Protein AF-A0A3N7GT20-F1 (afdb_monomer)

pLDDT: mean 75.92, std 13.04, range [30.75, 89.31]

Mean predicted aligned error: 8.1 Å

Structure (mmCIF, N/CA/C/O backbone):
data_AF-A0A3N7GT20-F1
#
_entry.id   AF-A0A3N7GT20-F1
#
loop_
_atom_site.group_PDB
_atom_site.id
_atom_site.type_symbol
_atom_site.label_atom_id
_atom_site.label_alt_id
_atom_site.label_comp_id
_atom_site.label_asym_id
_atom_site.label_entity_id
_atom_site.label_seq_id
_atom_site.pdbx_PDB_ins_code
_atom_site.Cartn_x
_atom_site.Cartn_y
_atom_site.Cartn_z
_atom_site.occupancy
_atom_site.B_iso_or_equiv
_atom_site.auth_seq_id
_atom_site.auth_comp_id
_atom_site.auth_asym_id
_atom_site.auth_atom_id
_atom_site.pdbx_PDB_model_num
ATOM 1 N N . MET A 1 1 ? -1.082 -13.634 18.260 1.00 60.41 1 MET A N 1
ATOM 2 C CA . MET A 1 1 ? -1.704 -12.579 17.421 1.00 60.41 1 MET A CA 1
ATOM 3 C C . MET A 1 1 ? -0.711 -11.924 16.459 1.00 60.41 1 MET A C 1
ATOM 5 O O . MET A 1 1 ? -1.025 -11.869 15.286 1.00 60.41 1 MET A O 1
ATOM 9 N N . ARG A 1 2 ? 0.478 -11.467 16.898 1.00 56.91 2 ARG A N 1
ATOM 10 C CA . ARG A 1 2 ? 1.493 -10.872 15.996 1.00 56.91 2 ARG A CA 1
ATOM 11 C C . ARG A 1 2 ? 2.042 -11.854 14.945 1.00 56.91 2 ARG A C 1
ATOM 13 O O . ARG A 1 2 ? 2.036 -11.514 13.775 1.00 56.91 2 ARG A O 1
ATOM 20 N N . GLN A 1 3 ? 2.386 -13.077 15.356 1.00 61.38 3 GLN A N 1
ATOM 21 C CA . GLN A 1 3 ? 2.894 -14.117 14.4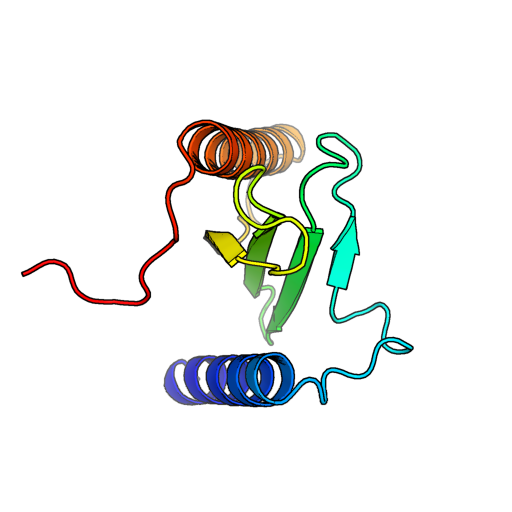44 1.00 61.38 3 GLN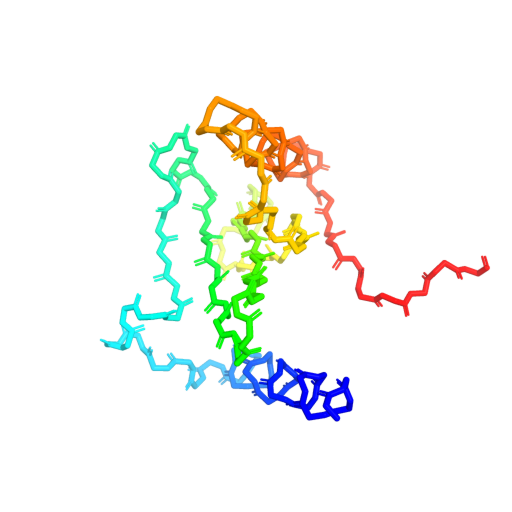 A CA 1
ATOM 22 C C . GLN A 1 3 ? 1.872 -14.535 13.370 1.00 61.38 3 GLN A C 1
ATOM 24 O O . GLN A 1 3 ? 2.243 -14.746 12.227 1.00 61.38 3 GLN A O 1
ATOM 29 N N . GLN A 1 4 ? 0.577 -14.589 13.713 1.00 67.44 4 GLN A N 1
ATOM 30 C CA . GLN A 1 4 ? -0.481 -14.887 12.736 1.00 67.44 4 GLN A CA 1
ATOM 31 C C . GLN A 1 4 ? -0.580 -13.793 11.665 1.00 67.44 4 GLN A C 1
ATOM 33 O O . GLN A 1 4 ? -0.675 -14.091 10.487 1.00 67.44 4 GLN A O 1
ATOM 38 N N . ILE A 1 5 ? -0.510 -12.524 12.083 1.00 67.94 5 ILE A N 1
ATOM 39 C CA . ILE A 1 5 ? -0.545 -11.371 11.175 1.00 67.94 5 ILE A CA 1
ATOM 40 C C . ILE A 1 5 ? 0.643 -11.400 10.210 1.00 67.94 5 ILE A C 1
ATOM 42 O O . ILE A 1 5 ? 0.473 -11.135 9.027 1.00 67.94 5 ILE A O 1
ATOM 46 N N . GLU A 1 6 ? 1.836 -11.703 10.720 1.00 69.88 6 GLU A N 1
ATOM 47 C CA . GLU A 1 6 ? 3.050 -11.814 9.908 1.00 69.88 6 GLU A CA 1
ATOM 48 C C . GLU A 1 6 ? 2.926 -12.968 8.895 1.00 69.88 6 GLU A C 1
ATOM 50 O O . GLU A 1 6 ? 3.156 -12.738 7.712 1.00 69.88 6 GLU A O 1
ATOM 55 N N . GLY A 1 7 ? 2.422 -14.138 9.309 1.00 74.31 7 GLY A N 1
ATOM 56 C CA . GLY A 1 7 ? 2.180 -15.272 8.408 1.00 74.31 7 GLY A CA 1
ATOM 57 C C . GLY A 1 7 ? 1.125 -15.008 7.325 1.00 74.31 7 GLY A C 1
ATOM 58 O O . GLY A 1 7 ? 1.334 -15.361 6.167 1.00 74.31 7 GLY A O 1
ATOM 59 N N . ASP A 1 8 ? 0.021 -14.331 7.660 1.00 75.06 8 ASP A N 1
ATOM 60 C CA . ASP A 1 8 ? -1.017 -13.969 6.682 1.00 75.06 8 ASP A CA 1
ATOM 61 C C . ASP A 1 8 ? -0.478 -12.979 5.628 1.00 75.06 8 ASP A C 1
ATOM 63 O O . ASP A 1 8 ? -0.837 -13.041 4.449 1.00 75.06 8 ASP A O 1
ATOM 67 N N . ILE A 1 9 ? 0.401 -12.059 6.044 1.00 76.81 9 ILE A N 1
ATOM 68 C CA . ILE A 1 9 ? 1.073 -11.126 5.133 1.00 76.81 9 ILE A CA 1
ATOM 69 C C . ILE A 1 9 ? 2.063 -11.879 4.241 1.00 76.81 9 ILE A C 1
ATOM 71 O O . ILE A 1 9 ? 2.056 -11.667 3.031 1.00 76.81 9 ILE A O 1
ATOM 75 N N . GLU A 1 10 ? 2.890 -12.758 4.808 1.00 79.19 10 GLU A N 1
ATOM 76 C CA . GLU A 1 10 ? 3.863 -13.553 4.053 1.00 79.19 10 GLU A CA 1
ATOM 77 C C . GLU A 1 10 ? 3.192 -14.448 3.009 1.00 79.19 10 GLU A C 1
ATOM 79 O O . GLU A 1 10 ? 3.650 -14.492 1.869 1.00 79.19 10 GLU A O 1
ATOM 84 N N . ALA A 1 11 ? 2.067 -15.084 3.344 1.00 78.25 11 ALA A N 1
ATOM 85 C CA . ALA A 1 11 ? 1.305 -15.893 2.397 1.00 78.25 11 ALA A CA 1
ATOM 86 C C . ALA A 1 11 ? 0.809 -15.064 1.200 1.00 78.25 11 ALA A C 1
ATOM 88 O O . ALA A 1 11 ? 0.973 -15.469 0.050 1.00 78.25 11 ALA A O 1
ATOM 89 N N . LEU A 1 12 ? 0.260 -13.870 1.450 1.00 76.44 12 LEU A N 1
ATOM 90 C CA . LEU A 1 12 ? -0.202 -12.972 0.385 1.00 76.44 12 LEU A CA 1
ATOM 91 C C . LEU A 1 12 ? 0.947 -12.419 -0.463 1.00 76.44 12 LEU A C 1
ATOM 93 O O . LEU A 1 12 ? 0.801 -12.293 -1.676 1.00 76.44 12 LEU A O 1
ATOM 97 N N . LEU A 1 13 ? 2.094 -12.118 0.150 1.00 76.88 13 LEU A N 1
ATOM 98 C CA . LEU A 1 13 ? 3.299 -11.738 -0.590 1.00 76.88 13 LEU A CA 1
ATOM 99 C C . LEU A 1 13 ? 3.820 -12.899 -1.447 1.00 76.88 13 LEU A C 1
ATOM 101 O O . LEU A 1 13 ? 4.250 -12.665 -2.574 1.00 76.88 13 LEU A O 1
ATOM 105 N N . GLY A 1 14 ? 3.738 -14.134 -0.949 1.00 74.81 14 GLY A N 1
ATOM 106 C CA . GLY A 1 14 ? 4.070 -15.343 -1.701 1.00 74.81 14 GLY A CA 1
ATOM 107 C C . GLY A 1 14 ? 3.177 -15.530 -2.928 1.00 74.81 14 GLY A C 1
ATOM 108 O O . GLY A 1 14 ? 3.691 -15.702 -4.031 1.00 74.81 14 GLY A O 1
ATOM 109 N N . LEU A 1 15 ? 1.856 -15.403 -2.764 1.00 76.44 15 LEU A N 1
ATOM 110 C CA . LEU A 1 15 ? 0.894 -15.457 -3.874 1.00 76.44 15 LEU A CA 1
ATOM 111 C C . LEU A 1 15 ? 1.142 -14.343 -4.900 1.00 76.44 15 LEU A C 1
ATOM 113 O O . LEU A 1 15 ? 1.140 -14.595 -6.102 1.00 76.44 15 LEU A O 1
ATOM 117 N N . ALA A 1 16 ? 1.420 -13.119 -4.438 1.00 73.94 16 ALA A N 1
ATOM 118 C CA . ALA A 1 16 ? 1.772 -12.005 -5.316 1.00 73.94 16 ALA A CA 1
ATOM 119 C C . ALA A 1 16 ? 3.048 -12.286 -6.123 1.00 73.94 16 ALA A C 1
ATOM 121 O O . ALA A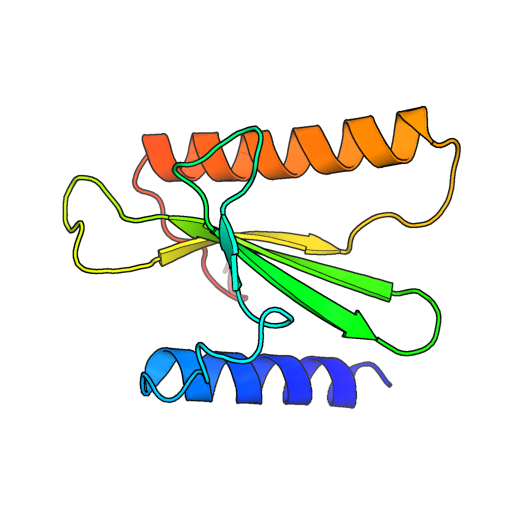 1 16 ? 3.072 -12.049 -7.328 1.00 73.94 16 ALA A O 1
ATOM 122 N N . ALA A 1 17 ? 4.089 -12.826 -5.483 1.00 73.50 17 ALA A N 1
ATOM 123 C CA . ALA A 1 17 ? 5.340 -13.185 -6.149 1.00 73.50 17 ALA A CA 1
ATOM 124 C C . ALA A 1 17 ? 5.166 -14.323 -7.169 1.00 73.50 17 ALA A C 1
ATOM 126 O O . ALA A 1 17 ? 5.877 -14.352 -8.172 1.00 73.50 17 ALA A O 1
ATOM 127 N N . ALA A 1 18 ? 4.215 -15.231 -6.934 1.00 76.31 18 ALA A N 1
ATOM 128 C CA . ALA A 1 18 ? 3.857 -16.303 -7.859 1.00 76.31 18 ALA A CA 1
ATOM 129 C C . ALA A 1 18 ? 2.939 -15.845 -9.011 1.00 76.31 18 ALA A C 1
ATOM 131 O O . ALA A 1 18 ? 2.704 -16.609 -9.942 1.00 76.31 18 ALA A O 1
ATOM 132 N N . GLY A 1 19 ? 2.418 -14.611 -8.973 1.00 71.94 19 GLY A N 1
ATOM 133 C CA . GLY A 1 19 ? 1.404 -14.146 -9.924 1.00 71.94 19 GLY A CA 1
ATOM 134 C C . GLY A 1 19 ? 0.028 -14.790 -9.710 1.00 71.94 19 GLY A C 1
ATOM 135 O O . GLY A 1 19 ? -0.821 -14.729 -10.592 1.00 71.94 19 GLY A O 1
ATOM 136 N N . GLU A 1 20 ? -0.198 -15.389 -8.540 1.00 73.38 20 GLU A N 1
ATOM 137 C CA . GLU A 1 20 ? -1.423 -16.105 -8.154 1.00 73.38 20 GLU A CA 1
ATOM 138 C C . GLU A 1 20 ? -2.349 -15.241 -7.284 1.00 73.38 20 GLU A C 1
ATOM 140 O O . GLU A 1 20 ? -3.264 -15.730 -6.620 1.00 73.38 20 GLU A O 1
ATOM 145 N N . LEU A 1 21 ? -2.093 -13.934 -7.249 1.00 71.75 21 LEU A N 1
ATOM 146 C CA . LEU A 1 21 ? -2.940 -12.990 -6.544 1.00 71.75 21 LEU A CA 1
ATOM 147 C C . LEU A 1 21 ? -4.260 -12.851 -7.307 1.00 71.75 21 LEU A C 1
ATOM 149 O O . LEU A 1 21 ? -4.284 -12.300 -8.406 1.00 71.75 21 LEU A O 1
ATOM 153 N N . ASP A 1 22 ? -5.346 -13.357 -6.725 1.00 65.81 22 ASP A N 1
ATOM 154 C CA . ASP A 1 22 ? -6.667 -13.304 -7.348 1.00 65.81 22 ASP A CA 1
ATOM 155 C C . ASP A 1 22 ? -7.094 -11.844 -7.593 1.00 65.81 22 ASP A C 1
ATOM 157 O O . ASP A 1 22 ? -7.326 -11.073 -6.656 1.00 65.81 22 ASP A O 1
ATOM 161 N N . SER A 1 23 ? -7.163 -11.460 -8.871 1.00 54.50 23 SER A N 1
ATOM 162 C CA . SER A 1 23 ? -7.494 -10.104 -9.311 1.00 54.50 23 SER A CA 1
ATOM 163 C C . SER A 1 23 ? -8.963 -9.741 -9.098 1.00 54.50 23 SER A C 1
ATOM 165 O O . SER A 1 23 ? -9.289 -8.552 -9.047 1.00 54.50 23 SER A O 1
ATOM 167 N N . ASP A 1 24 ? -9.849 -10.737 -8.979 1.00 53.75 24 ASP A N 1
ATOM 168 C CA . ASP A 1 24 ? -11.281 -10.511 -8.762 1.00 53.75 24 ASP A CA 1
ATOM 169 C C . ASP A 1 24 ? -11.602 -10.207 -7.295 1.00 53.75 24 ASP A C 1
ATOM 171 O O . ASP A 1 24 ? -12.646 -9.615 -6.981 1.00 53.75 24 ASP A O 1
ATOM 175 N N . ASP A 1 25 ? -10.669 -10.495 -6.383 1.00 59.31 25 ASP A N 1
ATOM 176 C CA . ASP A 1 25 ? -10.774 -10.023 -5.016 1.00 59.31 25 ASP A CA 1
ATOM 177 C C . ASP A 1 25 ? -10.306 -8.562 -4.903 1.00 59.31 25 ASP A C 1
ATOM 179 O O . ASP A 1 25 ? -9.162 -8.237 -4.579 1.00 59.31 25 ASP A O 1
ATOM 183 N N . LYS A 1 26 ? -11.256 -7.635 -5.093 1.00 49.66 26 LYS A N 1
ATOM 184 C CA . LYS A 1 26 ? -11.079 -6.182 -4.878 1.00 49.66 26 LYS A CA 1
ATOM 185 C C . LYS A 1 26 ? -10.571 -5.808 -3.478 1.00 49.66 26 LYS A C 1
ATOM 187 O O . LYS A 1 26 ? -10.264 -4.639 -3.235 1.00 49.66 26 LYS A O 1
ATOM 192 N N . ARG A 1 27 ? -10.525 -6.750 -2.528 1.00 56.12 27 ARG A N 1
ATOM 193 C CA . ARG A 1 27 ? -9.907 -6.538 -1.211 1.00 56.12 27 ARG A CA 1
ATOM 194 C C . ARG A 1 27 ? -8.385 -6.514 -1.293 1.00 56.12 27 ARG A C 1
ATOM 196 O O . ARG A 1 27 ? -7.763 -6.024 -0.354 1.00 56.12 27 ARG A O 1
ATOM 203 N N . VAL A 1 28 ? -7.804 -7.004 -2.386 1.00 67.94 28 VAL A N 1
ATOM 204 C CA . VAL A 1 28 ? -6.375 -7.259 -2.456 1.00 67.94 28 VAL A CA 1
ATOM 205 C C . VAL A 1 28 ? -5.626 -6.049 -2.990 1.00 67.94 28 VAL A C 1
ATOM 207 O O . VAL A 1 28 ? -4.859 -5.502 -2.210 1.00 67.94 28 VAL A O 1
ATOM 210 N N . ILE A 1 29 ? -5.883 -5.560 -4.213 1.00 74.12 29 ILE A N 1
ATOM 211 C CA . ILE A 1 29 ? -5.159 -4.412 -4.797 1.00 74.12 29 ILE A CA 1
ATOM 212 C C . ILE A 1 29 ? -6.078 -3.376 -5.469 1.00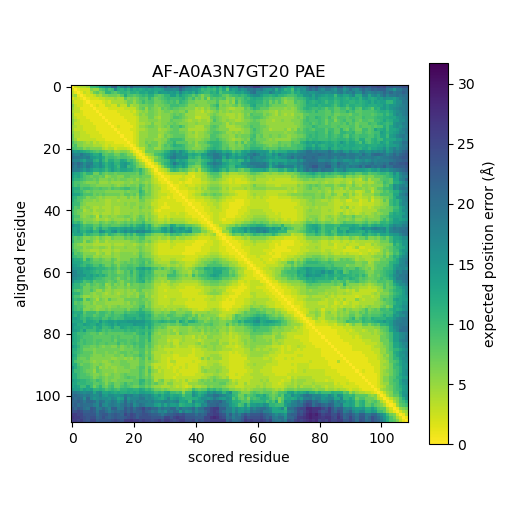 74.12 29 ILE A C 1
ATOM 214 O O . ILE A 1 29 ? -7.021 -3.734 -6.168 1.00 74.12 29 ILE A O 1
ATOM 218 N N . ALA A 1 30 ? -5.818 -2.077 -5.274 1.00 80.56 30 ALA A N 1
ATOM 219 C CA . ALA A 1 30 ? -6.574 -0.989 -5.913 1.00 80.56 30 ALA A CA 1
ATOM 220 C C . ALA A 1 30 ? -5.680 0.218 -6.257 1.00 80.56 30 ALA A C 1
ATOM 222 O O . ALA A 1 30 ? -4.727 0.469 -5.527 1.00 80.56 30 ALA A O 1
ATOM 223 N N . PRO A 1 31 ? -5.970 1.009 -7.307 1.00 82.06 31 PRO A N 1
ATOM 224 C CA . PRO A 1 31 ? -5.248 2.256 -7.556 1.00 82.06 31 PRO A CA 1
ATOM 225 C C . PRO A 1 31 ? -5.533 3.293 -6.459 1.00 82.06 31 PRO A C 1
ATOM 227 O O . PRO A 1 31 ? -6.656 3.406 -5.955 1.00 82.06 31 PRO A O 1
ATOM 230 N N . VAL A 1 32 ? -4.525 4.086 -6.102 1.00 86.25 32 VAL A N 1
ATOM 231 C CA . VAL A 1 32 ? -4.658 5.171 -5.125 1.00 86.25 32 VAL A CA 1
ATOM 232 C C . VAL A 1 32 ? -5.266 6.397 -5.806 1.00 86.25 32 VAL A C 1
ATOM 234 O O . VAL A 1 32 ? -4.679 6.982 -6.707 1.00 86.25 32 VAL A O 1
ATOM 237 N N . ALA A 1 33 ? -6.431 6.852 -5.341 1.00 83.44 33 ALA A N 1
ATOM 238 C CA . ALA A 1 33 ? -7.185 7.919 -6.012 1.00 83.44 33 ALA A CA 1
ATOM 239 C C . ALA A 1 33 ? -6.419 9.250 -6.174 1.00 83.44 33 ALA A C 1
ATOM 241 O O . ALA A 1 33 ? -6.572 9.927 -7.186 1.00 83.44 33 ALA A O 1
ATOM 242 N N . LEU A 1 34 ? -5.607 9.639 -5.182 1.00 83.19 34 LEU A N 1
ATOM 243 C CA . LEU A 1 34 ? -4.814 10.879 -5.229 1.00 83.19 34 LEU A CA 1
ATOM 244 C C . LEU A 1 34 ? -3.481 10.722 -5.977 1.00 83.19 34 LEU A C 1
ATOM 246 O O . LEU A 1 34 ? -2.851 11.721 -6.321 1.00 83.19 34 LEU A O 1
ATOM 250 N N . HIS A 1 35 ? -3.056 9.482 -6.202 1.00 85.38 35 HIS A N 1
ATOM 251 C CA . HIS A 1 35 ? -1.774 9.115 -6.792 1.00 85.38 35 HIS A CA 1
ATOM 252 C C . HIS A 1 35 ? -1.990 7.885 -7.680 1.00 85.38 35 HIS A C 1
ATOM 254 O O . HIS A 1 35 ? -1.655 6.780 -7.260 1.00 85.38 35 HIS A O 1
ATOM 260 N N . PRO A 1 36 ? -2.618 8.040 -8.861 1.00 84.00 36 PRO A N 1
ATOM 261 C CA . PRO A 1 36 ? -2.993 6.913 -9.718 1.00 84.00 36 PRO A CA 1
ATOM 262 C C . PRO A 1 36 ? -1.797 6.079 -10.203 1.00 84.00 36 PRO A C 1
ATOM 264 O O . PRO A 1 36 ? -1.989 4.947 -10.630 1.00 84.00 36 PRO A O 1
ATOM 267 N N . GLU A 1 37 ? -0.575 6.609 -10.101 1.00 83.00 37 GLU A N 1
ATOM 268 C CA . GLU A 1 37 ? 0.690 5.895 -10.307 1.00 83.00 37 GLU A CA 1
ATOM 269 C C . GLU A 1 37 ? 1.028 4.873 -9.202 1.00 83.00 37 GLU A C 1
ATOM 271 O O . GLU A 1 37 ? 2.016 4.139 -9.300 1.00 83.00 37 GLU A O 1
ATOM 276 N N . LEU A 1 38 ? 0.249 4.864 -8.117 1.00 87.31 38 LEU A N 1
ATOM 277 C CA . LEU A 1 38 ? 0.393 3.950 -6.997 1.00 87.31 38 LEU A CA 1
ATOM 278 C C . LEU A 1 38 ? -0.786 2.981 -6.921 1.00 87.31 38 LEU A C 1
ATOM 280 O O . LEU A 1 38 ? -1.951 3.361 -7.051 1.00 87.31 38 LEU A O 1
ATOM 284 N N . TRP A 1 39 ? -0.475 1.743 -6.561 1.00 86.44 39 TRP A N 1
ATOM 285 C CA . TRP A 1 39 ? -1.442 0.710 -6.207 1.00 86.44 39 TRP A CA 1
ATOM 286 C C . TRP A 1 39 ? -1.344 0.402 -4.713 1.00 86.44 39 TRP A C 1
ATOM 288 O O . TRP A 1 39 ? -0.250 0.304 -4.169 1.00 86.44 39 TRP A O 1
ATOM 298 N N . GLU A 1 40 ? -2.464 0.232 -4.021 1.00 87.25 40 GLU A N 1
ATOM 299 C CA . GLU A 1 40 ? -2.518 -0.101 -2.599 1.00 87.25 40 GLU A CA 1
ATOM 300 C C . GLU A 1 40 ? -2.997 -1.535 -2.358 1.00 87.25 40 GLU A C 1
ATOM 302 O O . GLU A 1 40 ? -4.074 -1.920 -2.811 1.00 87.25 40 GLU A O 1
ATOM 307 N N . LEU A 1 41 ? -2.222 -2.289 -1.573 1.00 84.88 41 LEU A N 1
ATOM 308 C CA . LEU A 1 41 ? -2.660 -3.510 -0.904 1.00 84.88 41 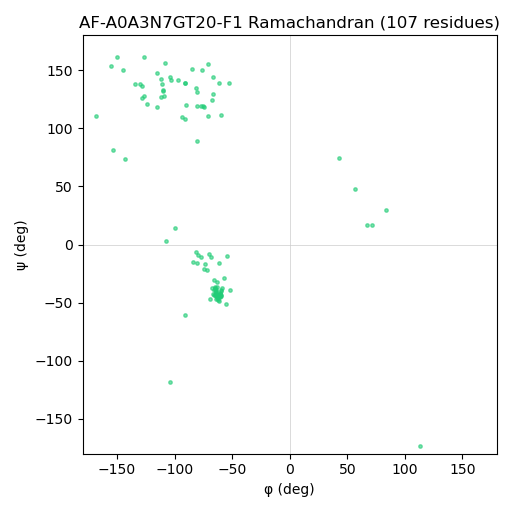LEU A CA 1
ATOM 309 C C . LEU A 1 41 ? -3.210 -3.188 0.486 1.00 84.88 41 LEU A C 1
ATOM 311 O O . LEU A 1 41 ? -2.637 -2.370 1.222 1.00 84.88 41 LEU A O 1
ATOM 315 N N . LYS A 1 42 ? -4.310 -3.846 0.866 1.00 84.94 42 LYS A N 1
ATOM 316 C CA . LYS A 1 42 ? -5.004 -3.617 2.141 1.00 84.94 42 LYS A CA 1
ATOM 317 C C . LYS A 1 42 ? -5.129 -4.902 2.941 1.00 84.94 42 LYS A C 1
ATOM 319 O O . LYS A 1 42 ? -5.833 -5.817 2.541 1.00 84.94 42 LYS A O 1
ATOM 324 N N . TRP A 1 43 ? -4.576 -4.903 4.149 1.00 82.94 43 TRP A N 1
ATOM 325 C CA . TRP A 1 43 ? -4.878 -5.946 5.128 1.00 82.94 43 TRP A CA 1
ATOM 326 C C . TRP A 1 43 ? -5.711 -5.372 6.264 1.00 82.94 43 TRP A C 1
ATOM 328 O O . TRP A 1 43 ? -5.396 -4.309 6.810 1.00 82.94 43 TRP A O 1
ATOM 338 N N . HIS A 1 44 ? -6.773 -6.089 6.616 1.00 80.62 44 HIS A N 1
ATOM 339 C CA . HIS A 1 44 ? -7.652 -5.781 7.735 1.00 80.62 44 HIS A CA 1
ATOM 340 C C . HIS A 1 44 ? -7.529 -6.906 8.760 1.00 80.62 44 HIS A C 1
ATOM 342 O O . HIS A 1 44 ? -7.858 -8.051 8.468 1.00 80.62 44 HIS A O 1
ATOM 348 N N . PHE A 1 45 ? -7.070 -6.580 9.963 1.00 76.38 45 PHE A N 1
ATOM 349 C CA . PHE A 1 45 ? -6.897 -7.551 11.038 1.00 76.38 45 PHE A CA 1
ATOM 350 C C . PHE A 1 45 ? -7.949 -7.354 12.125 1.00 76.38 45 PHE A C 1
ATOM 352 O O . PHE A 1 45 ? -8.465 -6.248 12.341 1.00 76.38 45 PHE A O 1
ATOM 359 N N . ALA A 1 46 ? -8.220 -8.427 12.869 1.00 76.25 46 ALA A N 1
ATOM 360 C CA . ALA A 1 46 ? -9.062 -8.369 14.055 1.00 76.25 46 ALA A CA 1
ATOM 361 C C . ALA A 1 46 ? -8.573 -7.274 15.028 1.00 76.25 46 ALA A C 1
ATOM 363 O O . ALA A 1 46 ? -7.372 -7.086 15.237 1.00 76.25 46 ALA A O 1
ATOM 364 N N . GLY A 1 47 ? -9.516 -6.537 15.624 1.00 71.56 47 GLY A N 1
ATOM 365 C CA . GLY A 1 47 ? -9.205 -5.458 16.569 1.00 71.56 47 GLY A CA 1
ATOM 366 C C . GLY A 1 47 ? -8.878 -4.102 15.931 1.00 71.56 47 GLY A C 1
ATOM 367 O O . GLY A 1 47 ? -8.124 -3.333 16.523 1.00 71.56 47 GLY A O 1
ATOM 368 N N . ARG A 1 48 ? -9.446 -3.790 14.753 1.00 72.62 48 ARG A N 1
ATOM 369 C CA . ARG A 1 48 ? -9.296 -2.486 14.069 1.00 72.62 48 ARG A CA 1
ATOM 370 C C . ARG A 1 48 ? -7.828 -2.125 13.818 1.00 72.62 48 ARG A C 1
ATOM 372 O O . ARG A 1 48 ? -7.392 -1.015 14.118 1.00 72.62 48 ARG A O 1
ATOM 379 N N . ARG A 1 49 ? -7.050 -3.069 13.290 1.00 75.38 49 ARG A N 1
ATOM 380 C CA . ARG A 1 49 ? -5.710 -2.792 12.760 1.00 75.38 49 ARG A CA 1
ATOM 381 C C . ARG A 1 49 ? -5.761 -2.947 11.254 1.00 75.38 49 ARG A C 1
ATOM 383 O O . ARG A 1 49 ? -6.292 -3.930 10.751 1.00 75.38 49 ARG A O 1
ATOM 390 N N . GLU A 1 50 ? -5.217 -1.970 10.551 1.00 85.69 50 GLU A N 1
ATOM 391 C CA . GLU A 1 50 ? -5.176 -1.960 9.095 1.00 85.69 50 GLU A CA 1
ATOM 392 C C . GLU A 1 50 ? -3.729 -1.751 8.656 1.00 85.69 50 GLU A C 1
ATOM 394 O O . GLU A 1 50 ? -3.082 -0.816 9.119 1.00 85.69 50 GLU A O 1
ATOM 399 N N . LEU A 1 51 ? -3.214 -2.615 7.784 1.00 84.69 51 LEU A N 1
ATOM 400 C CA . LEU A 1 51 ? -1.930 -2.416 7.110 1.00 84.69 51 LEU A CA 1
ATOM 401 C C . LEU A 1 51 ? -2.203 -1.979 5.674 1.00 84.69 51 LEU A C 1
ATOM 403 O O . LEU A 1 51 ? -3.181 -2.402 5.043 1.00 84.69 51 LEU A O 1
ATOM 407 N N . ARG A 1 52 ? -1.340 -1.101 5.177 1.00 88.12 52 ARG A N 1
ATOM 408 C CA . ARG A 1 52 ? -1.316 -0.657 3.789 1.00 88.12 52 ARG A CA 1
ATOM 409 C C . ARG A 1 52 ? 0.089 -0.823 3.240 1.00 88.12 52 ARG A C 1
ATOM 411 O O . ARG A 1 52 ?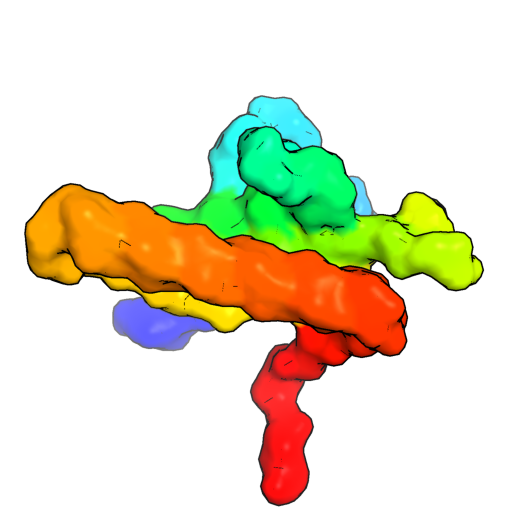 1.053 -0.456 3.916 1.00 88.12 52 ARG A O 1
ATOM 418 N N . GLN A 1 53 ? 0.186 -1.338 2.023 1.00 87.00 53 GLN A N 1
ATOM 419 C CA . GLN A 1 53 ? 1.424 -1.373 1.251 1.00 87.00 53 GLN A CA 1
ATOM 420 C C . GLN A 1 53 ? 1.144 -0.777 -0.117 1.00 87.00 53 GLN A C 1
ATOM 422 O O . GLN A 1 53 ? 0.216 -1.194 -0.802 1.00 87.00 53 GLN A O 1
ATOM 427 N N . TYR A 1 54 ? 1.937 0.210 -0.489 1.00 88.69 54 TYR A N 1
ATOM 428 C CA . TYR A 1 54 ? 1.858 0.890 -1.760 1.00 88.69 54 TYR A CA 1
ATOM 429 C C . TYR A 1 54 ? 2.874 0.286 -2.716 1.00 88.69 54 TYR A C 1
ATOM 431 O O . TYR A 1 54 ? 3.994 -0.045 -2.323 1.00 88.69 54 TYR A O 1
ATOM 439 N N . HIS A 1 55 ? 2.473 0.158 -3.968 1.00 86.50 55 HIS A N 1
ATOM 440 C CA . HIS A 1 55 ? 3.292 -0.334 -5.054 1.00 86.50 55 HIS A CA 1
ATOM 441 C C . HIS A 1 55 ? 3.278 0.650 -6.201 1.00 86.50 55 HIS A C 1
ATOM 443 O O . HIS A 1 55 ? 2.382 1.485 -6.296 1.00 86.50 55 HIS A O 1
ATOM 449 N N . THR A 1 56 ? 4.260 0.528 -7.076 1.00 87.44 56 THR A N 1
ATOM 450 C CA . THR A 1 56 ? 4.336 1.314 -8.294 1.00 87.44 56 THR A CA 1
ATOM 451 C C . THR A 1 56 ? 5.045 0.547 -9.400 1.00 87.44 56 THR A C 1
ATOM 453 O O . THR A 1 56 ? 5.779 -0.397 -9.121 1.00 87.44 56 THR A O 1
ATOM 456 N N . GLU A 1 57 ? 4.856 0.978 -10.637 1.00 84.00 57 GLU A N 1
ATOM 457 C CA . GLU A 1 57 ? 5.602 0.525 -11.803 1.00 84.00 57 GLU A CA 1
ATOM 458 C C . GLU A 1 57 ? 6.770 1.499 -12.013 1.00 84.00 57 GLU A C 1
ATOM 460 O O . GLU A 1 57 ? 6.544 2.668 -12.347 1.00 84.00 57 GLU A O 1
ATOM 465 N N . PRO A 1 58 ? 8.030 1.096 -11.768 1.00 78.38 58 PRO A N 1
ATOM 466 C CA . PRO A 1 58 ? 9.167 1.972 -11.999 1.00 78.38 58 PRO A CA 1
ATOM 467 C C . PRO A 1 58 ? 9.243 2.357 -13.480 1.00 78.38 58 PRO A C 1
ATOM 469 O O . PRO A 1 58 ? 9.137 1.471 -14.332 1.00 78.38 58 PRO A O 1
ATOM 472 N N . PRO A 1 59 ? 9.550 3.620 -13.826 1.00 75.81 59 PRO A N 1
ATOM 473 C CA . PRO A 1 59 ? 9.705 4.022 -15.226 1.00 75.81 59 PRO A CA 1
ATOM 474 C C . PRO A 1 59 ? 10.760 3.203 -15.987 1.00 75.81 59 PRO A C 1
ATOM 476 O O . PRO A 1 59 ? 10.656 3.013 -17.194 1.00 75.81 59 PRO A O 1
ATOM 479 N N . SER A 1 60 ? 11.774 2.699 -15.277 1.00 76.88 60 SER A N 1
ATOM 480 C CA . SER A 1 60 ? 12.838 1.854 -15.829 1.00 76.88 60 SER A CA 1
ATOM 481 C C . SER A 1 60 ? 12.396 0.423 -16.142 1.00 76.88 60 SER A C 1
ATOM 483 O O . SER A 1 60 ? 13.060 -0.255 -16.924 1.00 76.88 60 SER A O 1
ATOM 485 N N . ASN A 1 61 ? 11.307 -0.055 -15.538 1.00 72.88 61 ASN A N 1
ATOM 486 C CA . ASN A 1 61 ? 10.741 -1.365 -15.820 1.00 72.88 61 ASN A CA 1
ATOM 487 C C . ASN A 1 61 ? 9.229 -1.370 -15.525 1.00 72.88 61 ASN A C 1
ATOM 489 O O . ASN A 1 61 ? 8.814 -1.851 -14.467 1.00 72.88 61 ASN A O 1
ATOM 493 N N . PRO A 1 62 ? 8.404 -0.865 -16.460 1.00 72.12 62 PRO A N 1
ATOM 494 C CA . PRO A 1 62 ? 6.965 -0.716 -16.250 1.00 72.12 62 PRO A CA 1
ATOM 495 C C . PRO A 1 62 ? 6.223 -2.057 -16.171 1.00 72.12 62 PRO A C 1
ATOM 497 O O . PRO A 1 62 ? 5.068 -2.098 -15.781 1.00 72.12 62 PRO A O 1
ATOM 500 N N . SER A 1 63 ? 6.878 -3.171 -16.518 1.00 71.62 63 SER A N 1
ATOM 501 C CA . SER A 1 63 ? 6.295 -4.512 -16.388 1.00 71.62 63 SER A CA 1
ATOM 502 C C . SER A 1 63 ? 6.379 -5.089 -14.970 1.00 71.62 63 SER A C 1
ATOM 504 O O . SER A 1 63 ? 5.841 -6.165 -14.714 1.00 71.62 63 SER A O 1
ATOM 506 N N . LEU A 1 64 ? 7.066 -4.403 -14.049 1.00 71.38 64 LEU A N 1
ATOM 507 C CA . LEU A 1 64 ? 7.229 -4.837 -12.666 1.00 71.38 64 LEU A 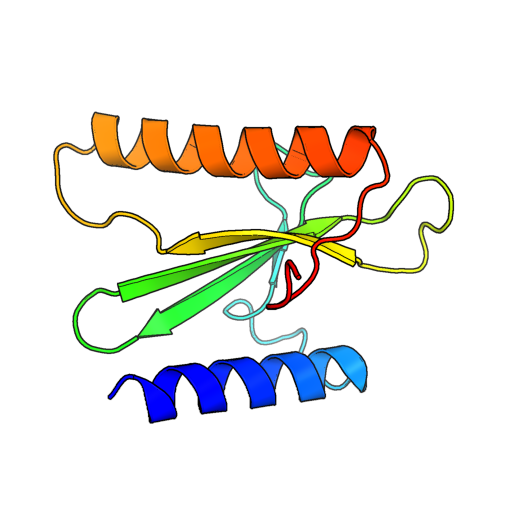CA 1
ATOM 508 C C . LEU A 1 64 ? 6.485 -3.914 -11.711 1.00 71.38 64 LEU A C 1
ATOM 510 O O . LEU A 1 64 ? 6.759 -2.720 -11.651 1.00 71.38 64 LEU A O 1
ATOM 514 N N . LEU A 1 65 ? 5.644 -4.504 -10.868 1.00 75.44 65 LEU A N 1
ATOM 515 C CA . LEU A 1 65 ? 5.009 -3.814 -9.757 1.00 75.44 65 LEU A CA 1
ATOM 516 C C . LEU A 1 65 ? 5.883 -3.955 -8.500 1.00 75.44 65 LEU A C 1
ATOM 518 O O . LEU A 1 65 ? 5.990 -5.036 -7.922 1.00 75.44 65 LEU A O 1
ATOM 522 N N . VAL A 1 66 ? 6.544 -2.877 -8.073 1.00 81.44 66 VAL A N 1
ATOM 523 C CA . VAL A 1 66 ? 7.458 -2.885 -6.918 1.00 81.44 66 VAL A CA 1
ATOM 524 C C . VAL A 1 66 ? 6.815 -2.263 -5.691 1.00 81.44 66 VAL A C 1
ATOM 526 O O . VAL A 1 66 ? 6.133 -1.247 -5.791 1.00 81.44 66 VAL A O 1
ATOM 529 N N . ALA A 1 67 ? 7.068 -2.835 -4.514 1.00 83.94 67 ALA A N 1
ATOM 530 C CA . ALA A 1 67 ? 6.673 -2.215 -3.258 1.00 83.94 67 ALA A CA 1
ATOM 531 C C . ALA A 1 67 ? 7.493 -0.938 -3.024 1.00 83.94 67 ALA A C 1
ATOM 533 O O . ALA A 1 67 ? 8.726 -0.965 -3.005 1.00 83.94 67 ALA A O 1
ATOM 534 N N . VAL A 1 68 ? 6.783 0.166 -2.822 1.00 86.25 68 VAL A N 1
ATOM 535 C CA . VAL A 1 68 ? 7.308 1.420 -2.291 1.00 86.25 68 VAL A CA 1
ATOM 536 C C . VAL A 1 68 ? 6.836 1.476 -0.840 1.00 86.25 68 VAL A C 1
ATOM 538 O O . VAL A 1 68 ? 7.126 0.579 -0.077 1.00 86.25 68 VAL A O 1
ATOM 541 N N . HIS A 1 69 ? 6.042 2.413 -0.373 1.00 86.50 69 HIS A N 1
ATOM 542 C CA . HIS A 1 69 ? 5.856 2.546 1.069 1.00 86.50 69 HIS A CA 1
ATOM 543 C C . HIS A 1 69 ? 4.930 1.497 1.754 1.00 86.50 69 HIS A C 1
ATOM 545 O O . HIS A 1 69 ? 3.934 1.056 1.190 1.00 86.50 69 HIS A O 1
ATOM 551 N N . ARG A 1 70 ? 5.175 1.166 3.034 1.00 87.00 70 ARG A N 1
ATOM 552 C CA . ARG A 1 70 ? 4.300 0.338 3.899 1.00 87.00 70 ARG A CA 1
ATOM 553 C C . ARG A 1 70 ? 4.057 1.016 5.246 1.00 87.00 70 ARG A C 1
ATOM 555 O O . ARG A 1 70 ? 5.007 1.481 5.868 1.00 87.00 70 ARG A O 1
ATOM 562 N N . HIS A 1 71 ? 2.821 0.982 5.754 1.00 85.25 71 HIS A N 1
ATOM 563 C CA . HIS A 1 71 ? 2.513 1.480 7.102 1.00 85.25 71 HIS A CA 1
ATOM 564 C C . HIS A 1 71 ? 1.267 0.841 7.735 1.00 85.25 71 HIS A C 1
ATOM 566 O O . HIS A 1 71 ? 0.321 0.440 7.052 1.00 85.25 71 HIS A O 1
ATOM 572 N N . LEU A 1 72 ? 1.240 0.809 9.071 1.00 84.88 72 LEU A N 1
ATOM 573 C CA . LEU A 1 72 ? 0.013 0.564 9.828 1.00 84.88 72 LEU A CA 1
ATOM 574 C C . LEU A 1 72 ? -0.839 1.831 9.806 1.00 84.88 72 LEU A C 1
ATOM 576 O O . LEU A 1 72 ? -0.427 2.886 10.293 1.00 84.88 72 LEU A O 1
ATOM 580 N N . LYS A 1 73 ? -2.043 1.726 9.257 1.00 83.62 73 LYS A N 1
ATOM 581 C CA . LYS A 1 73 ? -2.989 2.828 9.207 1.00 83.62 73 LYS A CA 1
ATOM 582 C C . LYS A 1 73 ? -3.451 3.169 10.618 1.00 83.62 73 LYS A C 1
ATOM 584 O O . LYS A 1 73 ? -3.912 2.318 11.384 1.00 83.62 73 LYS A O 1
ATOM 589 N N . LYS A 1 74 ? -3.370 4.454 10.945 1.00 81.06 74 LYS A N 1
ATOM 590 C CA . LYS A 1 74 ? -3.865 4.988 12.208 1.00 81.06 74 LYS A CA 1
ATOM 591 C C . LYS A 1 74 ? -5.391 5.043 12.172 1.00 81.06 74 LYS A C 1
ATOM 593 O O . LYS A 1 74 ? -5.968 5.730 11.337 1.00 81.06 74 LYS A O 1
ATOM 598 N N . LEU A 1 75 ? -6.039 4.309 13.076 1.00 80.50 75 LEU A N 1
ATOM 599 C CA . LEU A 1 75 ? -7.505 4.235 13.174 1.00 80.50 75 LEU A CA 1
ATOM 600 C C . LEU A 1 75 ? -8.077 4.988 14.387 1.00 80.50 75 LEU A C 1
ATOM 602 O O . LEU A 1 75 ? -9.285 4.971 14.613 1.00 80.50 75 LEU A O 1
ATOM 606 N N . SER A 1 76 ? -7.222 5.663 15.158 1.00 79.50 76 SER A N 1
ATOM 607 C CA . SER A 1 76 ? -7.590 6.482 16.316 1.00 79.50 76 SER A CA 1
ATOM 608 C C . SER A 1 76 ? -7.258 7.962 16.093 1.00 79.50 76 SER A C 1
ATOM 610 O O . SER A 1 76 ? -6.280 8.300 15.421 1.00 79.50 76 SER A O 1
ATOM 612 N N . GLY A 1 77 ? -8.067 8.850 16.680 1.00 82.44 77 GLY A N 1
ATOM 613 C CA . GLY A 1 77 ? -7.951 10.306 16.544 1.00 82.44 77 GLY A CA 1
ATOM 614 C C . GLY A 1 77 ? -9.122 10.932 15.783 1.00 82.44 77 GLY A C 1
ATOM 615 O O . GLY A 1 77 ? -10.112 10.271 15.470 1.00 82.44 77 GLY A O 1
ATOM 616 N N . THR A 1 78 ? -9.020 12.230 15.499 1.00 87.75 78 THR A N 1
ATOM 617 C CA . THR A 1 78 ? -10.019 12.938 14.683 1.00 87.75 78 THR A CA 1
ATOM 618 C C . THR A 1 78 ? -9.934 12.501 13.217 1.00 87.75 78 THR A C 1
ATOM 620 O O . THR A 1 78 ? -8.869 12.105 12.737 1.00 87.75 78 THR A O 1
ATOM 623 N N . LYS A 1 79 ? -11.038 12.630 12.463 1.00 85.44 79 LYS A N 1
ATOM 624 C CA . LYS A 1 79 ? -11.062 12.323 11.017 1.00 85.44 79 LYS A CA 1
ATOM 625 C C . LYS A 1 79 ? -9.948 13.043 10.250 1.00 85.44 79 LYS A C 1
ATOM 627 O O . LYS A 1 79 ? -9.320 12.445 9.384 1.00 85.44 79 LYS A O 1
ATOM 632 N N . ARG A 1 80 ? -9.675 14.301 10.612 1.00 87.50 80 ARG A N 1
ATOM 633 C CA . ARG A 1 80 ? -8.610 15.113 10.015 1.00 87.50 80 ARG A CA 1
ATOM 634 C C . ARG A 1 80 ? -7.225 14.505 10.243 1.00 87.50 80 ARG A C 1
ATOM 636 O O . ARG A 1 80 ? -6.484 14.343 9.287 1.00 87.50 80 ARG A O 1
ATOM 643 N N . GLN A 1 81 ? -6.906 14.104 11.473 1.00 84.19 81 GLN A N 1
ATOM 644 C CA . GLN A 1 81 ? -5.606 13.502 11.803 1.00 84.19 81 GLN A CA 1
ATOM 645 C C . GLN A 1 81 ? -5.387 12.162 11.093 1.00 84.19 81 GLN A C 1
ATOM 647 O O . GLN A 1 81 ? -4.282 11.872 10.636 1.00 84.19 81 GLN A O 1
ATOM 652 N N . ILE A 1 82 ? -6.440 11.345 10.997 1.00 85.19 82 ILE A N 1
ATOM 653 C CA . ILE A 1 82 ? -6.404 10.075 10.264 1.00 85.19 82 ILE A CA 1
ATOM 654 C C . ILE A 1 82 ? -6.115 10.340 8.780 1.00 85.19 82 ILE A C 1
ATOM 656 O O . ILE A 1 82 ? -5.236 9.701 8.204 1.00 85.19 82 ILE A O 1
ATOM 660 N N . PHE A 1 83 ? -6.806 11.317 8.186 1.00 86.06 83 PHE A N 1
ATOM 661 C CA . PHE A 1 83 ? -6.629 11.702 6.787 1.00 86.06 83 PHE A CA 1
ATOM 662 C C . PHE A 1 83 ? -5.232 12.271 6.501 1.00 86.06 83 PHE A C 1
ATOM 664 O O . PHE A 1 83 ? -4.570 11.827 5.569 1.00 86.06 83 PHE A O 1
ATOM 671 N N . GLU A 1 84 ? -4.742 13.193 7.333 1.00 87.88 84 GLU A N 1
ATOM 672 C CA . GLU A 1 84 ? -3.402 13.778 7.195 1.00 87.88 84 GLU A CA 1
ATOM 673 C C . GLU A 1 84 ? -2.306 12.705 7.275 1.00 87.88 84 GLU A C 1
ATOM 675 O O . GLU A 1 84 ? -1.415 12.676 6.428 1.00 87.88 84 GLU A O 1
ATOM 680 N N . THR A 1 85 ? -2.411 11.771 8.228 1.00 86.75 85 THR A N 1
ATOM 681 C CA . THR A 1 85 ? -1.438 10.674 8.379 1.00 86.75 85 THR A CA 1
ATOM 682 C C . THR A 1 85 ? -1.443 9.754 7.153 1.00 86.75 85 THR A C 1
ATOM 684 O O . THR A 1 85 ? -0.386 9.349 6.671 1.00 86.75 85 THR A O 1
ATOM 687 N N . GLN A 1 86 ? -2.627 9.434 6.622 1.00 85.88 86 GLN A N 1
ATOM 688 C CA . GLN A 1 86 ? -2.743 8.606 5.423 1.00 85.88 86 GLN A CA 1
ATOM 689 C C . GLN A 1 86 ? -2.154 9.311 4.192 1.00 85.88 86 GLN A C 1
ATOM 691 O O . GLN A 1 86 ? -1.415 8.690 3.430 1.00 85.88 86 GLN A O 1
ATOM 696 N N . ASN A 1 87 ? -2.426 10.605 4.019 1.00 88.56 87 ASN A N 1
ATOM 697 C CA . ASN A 1 87 ? -1.888 11.388 2.906 1.00 88.56 87 ASN A CA 1
ATOM 698 C C . ASN A 1 87 ? -0.367 11.502 2.956 1.00 88.56 87 ASN A C 1
ATOM 700 O O . ASN A 1 87 ? 0.280 11.372 1.922 1.00 88.56 87 ASN A O 1
ATOM 704 N N . GLN A 1 88 ? 0.212 11.681 4.144 1.00 89.31 88 GLN A N 1
ATOM 705 C CA . GLN A 1 88 ? 1.665 11.676 4.317 1.00 89.31 88 GLN A CA 1
ATOM 706 C C . GLN A 1 88 ? 2.281 10.337 3.891 1.00 89.31 88 GLN A C 1
ATOM 708 O O . GLN A 1 88 ? 3.286 10.324 3.186 1.00 89.31 88 GLN A O 1
ATOM 713 N N . ALA A 1 89 ? 1.655 9.213 4.249 1.00 87.38 89 ALA A N 1
ATOM 714 C CA . ALA A 1 89 ? 2.126 7.891 3.844 1.00 87.38 89 ALA A CA 1
ATOM 715 C C . ALA A 1 89 ? 2.046 7.675 2.319 1.00 87.38 89 ALA A C 1
ATOM 717 O O . ALA A 1 89 ? 2.953 7.088 1.729 1.00 87.38 89 ALA A O 1
ATOM 718 N N . MET A 1 90 ? 0.988 8.169 1.664 1.00 87.62 90 MET A N 1
ATOM 719 C CA . MET A 1 90 ? 0.877 8.119 0.199 1.00 87.62 90 MET A CA 1
ATOM 720 C C . MET A 1 90 ? 1.924 9.010 -0.482 1.00 87.62 90 MET A C 1
ATOM 722 O O . MET A 1 90 ? 2.582 8.574 -1.425 1.00 87.62 90 MET A O 1
ATOM 726 N N . ALA A 1 91 ? 2.141 10.223 0.037 1.00 88.50 91 ALA A N 1
ATOM 727 C CA . ALA A 1 91 ? 3.173 11.130 -0.456 1.00 88.50 91 ALA A CA 1
ATOM 728 C C . ALA A 1 91 ? 4.576 10.513 -0.335 1.00 88.50 91 ALA A C 1
ATOM 730 O O . ALA A 1 91 ? 5.375 10.625 -1.262 1.00 88.50 91 ALA A O 1
ATOM 731 N N . GLN A 1 92 ? 4.856 9.792 0.755 1.00 87.19 92 GLN A N 1
ATOM 732 C CA . GLN A 1 92 ? 6.108 9.053 0.912 1.00 87.19 92 GLN A CA 1
ATOM 733 C C . GLN A 1 92 ? 6.270 7.959 -0.153 1.00 87.19 92 GLN A C 1
ATOM 735 O O . GLN A 1 92 ? 7.346 7.829 -0.732 1.00 87.19 92 GLN A O 1
ATOM 740 N N . GLY A 1 93 ? 5.207 7.200 -0.447 1.00 83.25 93 GLY A N 1
ATOM 741 C CA . GLY A 1 93 ? 5.219 6.207 -1.526 1.00 83.25 93 GLY A CA 1
ATOM 742 C C . GLY A 1 93 ? 5.517 6.829 -2.891 1.00 83.25 93 GLY A C 1
ATOM 743 O O . GLY A 1 93 ? 6.317 6.290 -3.652 1.00 83.25 93 GLY A O 1
ATOM 744 N N . LYS A 1 94 ? 4.956 8.010 -3.167 1.00 83.94 94 LYS A N 1
ATOM 745 C CA . LYS A 1 94 ? 5.243 8.771 -4.389 1.00 83.94 94 LYS A CA 1
ATOM 746 C C . LYS A 1 94 ? 6.695 9.244 -4.463 1.00 83.94 94 LYS A C 1
ATOM 748 O O . LYS A 1 94 ? 7.310 9.143 -5.521 1.00 83.94 94 LYS A O 1
ATOM 753 N N . LEU A 1 95 ? 7.254 9.749 -3.364 1.00 86.12 95 LEU A N 1
ATOM 754 C CA . LEU A 1 95 ? 8.662 10.154 -3.328 1.00 86.12 95 LEU A CA 1
ATOM 755 C C . LEU A 1 95 ? 9.587 8.972 -3.650 1.00 86.12 95 LEU A C 1
ATOM 757 O O . LEU A 1 95 ? 10.497 9.119 -4.460 1.00 86.12 95 LEU A O 1
ATOM 761 N N . GLN A 1 96 ? 9.309 7.793 -3.088 1.00 82.81 96 GLN A N 1
ATOM 762 C CA . GLN A 1 96 ? 10.071 6.573 -3.377 1.00 82.81 96 GLN A CA 1
ATOM 763 C C . GLN A 1 96 ? 9.908 6.114 -4.833 1.00 82.81 96 GLN A C 1
ATOM 765 O O . GLN A 1 96 ? 10.900 5.752 -5.462 1.00 82.81 96 GLN A O 1
ATOM 770 N N . HIS A 1 97 ? 8.698 6.213 -5.399 1.00 79.00 97 HIS A N 1
ATOM 771 C CA . HIS A 1 97 ? 8.470 5.988 -6.831 1.00 79.00 97 HIS A CA 1
ATOM 772 C C . HIS A 1 97 ? 9.357 6.897 -7.696 1.00 79.00 97 HIS A C 1
ATOM 774 O O . HIS A 1 97 ? 10.069 6.409 -8.571 1.00 79.00 97 HIS A O 1
ATOM 780 N N . MET A 1 98 ? 9.357 8.208 -7.429 1.00 80.31 98 MET A N 1
ATOM 781 C CA . MET A 1 98 ? 10.153 9.179 -8.193 1.00 80.31 98 MET A CA 1
ATOM 782 C C . MET A 1 98 ? 11.661 8.937 -8.072 1.00 80.31 98 MET A C 1
ATOM 784 O O . MET A 1 98 ? 12.398 9.197 -9.019 1.00 80.31 98 MET A O 1
ATOM 788 N N . ALA A 1 99 ? 12.117 8.436 -6.924 1.00 80.31 99 ALA A N 1
ATOM 789 C CA . ALA A 1 99 ? 13.511 8.065 -6.706 1.00 80.31 99 ALA A CA 1
ATOM 790 C C . ALA A 1 99 ? 13.891 6.717 -7.354 1.00 80.31 99 ALA A C 1
ATOM 792 O O . ALA A 1 99 ? 15.072 6.381 -7.412 1.00 80.31 99 ALA A O 1
ATOM 793 N N . GLY A 1 100 ? 12.917 5.934 -7.837 1.00 69.50 100 GLY A N 1
ATOM 794 C CA . GLY A 1 100 ? 13.142 4.572 -8.326 1.00 69.50 100 GLY A CA 1
ATOM 795 C C . GLY A 1 100 ? 13.554 3.589 -7.223 1.00 69.50 100 GLY A C 1
ATOM 796 O O . GLY A 1 100 ? 14.080 2.516 -7.519 1.00 69.50 100 GLY A O 1
ATOM 797 N N . GLU A 1 101 ? 13.340 3.949 -5.956 1.00 67.19 101 GLU A N 1
ATOM 798 C CA . GLU A 1 101 ? 13.746 3.143 -4.810 1.00 67.19 101 GLU A CA 1
ATOM 799 C C . GLU A 1 101 ? 12.732 2.026 -4.536 1.00 67.19 101 GLU A C 1
ATOM 801 O O . GLU A 1 101 ? 11.517 2.241 -4.506 1.00 67.19 101 GLU A O 1
ATOM 806 N N . ARG A 1 102 ? 13.240 0.812 -4.299 1.00 60.56 102 ARG A N 1
ATOM 807 C CA . ARG A 1 102 ? 12.443 -0.322 -3.811 1.00 60.56 102 ARG A CA 1
ATOM 808 C C . ARG A 1 102 ? 12.349 -0.272 -2.291 1.00 60.56 102 ARG A C 1
ATOM 810 O O . ARG A 1 102 ? 13.276 0.170 -1.621 1.00 60.56 102 ARG A O 1
ATOM 817 N N . THR A 1 103 ? 11.260 -0.791 -1.737 1.00 55.09 103 THR A N 1
ATOM 818 C CA . THR A 1 10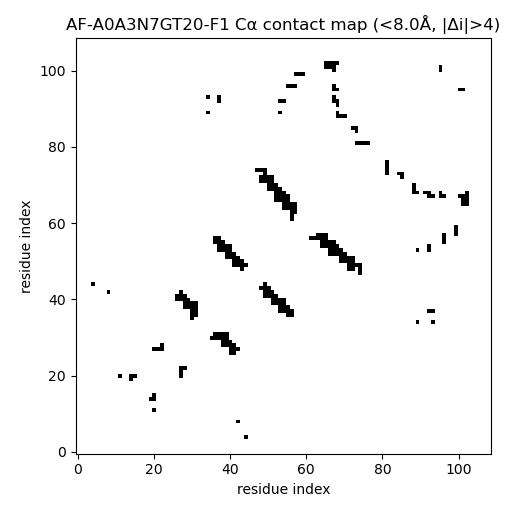3 ? 11.151 -0.998 -0.292 1.00 55.09 103 THR A CA 1
ATOM 819 C C . THR A 1 103 ? 11.654 -2.364 0.114 1.00 55.09 103 THR A C 1
ATOM 821 O O . THR A 1 103 ? 11.133 -3.396 -0.304 1.00 55.09 103 THR A O 1
ATOM 824 N N . GLU A 1 104 ? 12.665 -2.351 0.973 1.00 49.91 104 GLU A N 1
ATOM 825 C CA . GLU A 1 104 ? 13.189 -3.543 1.617 1.00 49.91 104 GLU A CA 1
ATOM 826 C C . GLU A 1 104 ? 12.305 -3.927 2.809 1.00 49.91 104 GLU A C 1
ATOM 828 O O . GLU A 1 104 ? 11.958 -3.114 3.675 1.00 49.91 104 GLU A O 1
ATOM 833 N N . TRP A 1 105 ? 11.927 -5.202 2.864 1.00 34.22 105 TRP A N 1
ATOM 834 C CA . TRP A 1 105 ? 11.425 -5.804 4.087 1.00 34.22 105 TRP A CA 1
ATOM 835 C C . TRP A 1 105 ? 12.610 -6.087 5.002 1.00 34.22 105 TRP A C 1
ATOM 837 O O . TRP A 1 105 ? 13.475 -6.868 4.638 1.00 34.22 105 TRP A O 1
ATOM 847 N N . GLY A 1 106 ? 12.620 -5.469 6.186 1.00 38.31 106 GLY A N 1
ATOM 848 C CA . GLY A 1 106 ? 13.386 -5.932 7.341 1.00 38.31 106 GLY A CA 1
ATOM 849 C C . GLY A 1 106 ? 14.811 -6.412 7.064 1.00 38.31 106 GLY A C 1
ATOM 850 O O . GLY A 1 106 ? 15.054 -7.596 7.187 1.00 38.31 106 GLY A O 1
ATOM 851 N N . THR A 1 107 ? 15.735 -5.488 6.815 1.00 33.22 107 THR A N 1
ATOM 852 C CA . THR A 1 107 ? 17.077 -5.456 7.425 1.00 33.22 107 THR A CA 1
ATOM 853 C C . THR A 1 107 ? 17.677 -4.095 7.105 1.00 33.22 107 THR A C 1
ATOM 855 O O . THR A 1 107 ? 18.022 -3.829 5.962 1.00 33.22 107 THR A O 1
ATOM 858 N N . ARG A 1 108 ? 17.831 -3.227 8.107 1.00 30.75 108 ARG A N 1
ATOM 859 C CA . ARG A 1 108 ? 19.031 -2.386 8.128 1.00 30.75 108 ARG A CA 1
ATOM 860 C C . ARG A 1 108 ? 20.076 -3.157 8.942 1.00 30.75 108 ARG A C 1
ATOM 862 O O . ARG A 1 108 ? 19.662 -3.779 9.925 1.00 30.75 108 ARG A O 1
ATOM 869 N N . PRO A 1 109 ? 21.353 -3.165 8.529 1.00 37.72 109 PRO A N 1
ATOM 870 C CA . PRO A 1 109 ? 22.436 -3.630 9.390 1.00 37.72 109 PRO A CA 1
ATOM 871 C C . PRO A 1 109 ? 22.474 -2.849 10.711 1.00 37.72 109 PRO A C 1
ATOM 873 O O . PRO A 1 109 ? 22.015 -1.679 10.728 1.00 37.72 109 PRO A O 1
#

Nearest PDB structures (foldseek):
  5hqw-assembly1_B  TM=5.849E-01  e=1.263E+00  Brevibacillus brevis NBRC 100599
  7pkn-assembly1_O  TM=3.533E-01  e=3.502E-01  Homo sapiens
  7pb8-assembly1_O  TM=3.553E-01  e=1.192E+00  Homo sapiens
  3ho4-assembly2_B  TM=4.567E-01  e=1.595E+00  Homo sapiens
  5j6o-assembly1_A-2  TM=4.680E-01  e=2.543E+00  Brevibacillus brevis NBRC 100599

Secondary structure (DSSP, 8-state):
-HHHHHHHHHHHHHHHHHT---TT-TTTEEEETTEEEEEEEEEEETTTEEEEEEEE--TT-TT--EEEEEEEEP-SS-HHHHHHHHHHHHHHHHHHHHHTPPPPSS---

Solvent-accessible surface area (backbone atoms only — not comparable to full-atom values): 6377 Å² total; per-residue (Å²): 111,69,68,58,55,53,50,58,50,50,52,53,50,49,30,50,74,69,70,63,55,63,78,85,45,71,65,46,62,44,68,33,89,94,44,70,75,27,33,36,35,54,48,82,46,90,87,79,40,34,41,39,38,29,25,29,51,36,91,92,44,66,91,41,82,40,46,28,35,72,48,72,54,66,82,69,79,53,74,65,59,34,49,52,54,52,50,51,52,52,52,50,22,50,53,29,50,76,69,65,47,76,53,79,79,90,76,79,135

Radius of gyration: 14.21 Å; Cα contacts (8 Å, |Δi|>4): 142; chains: 1; bounding box: 34×31×34 Å

Sequence (109 aa):
MRQQIEGDIEALLGLAAAGELDSDDKRVIAPVALHPELWELKWHFAGRRELRQYHTEPPSNPSLLVAVHRHLKKLSGTKRQIFETQNQAMAQGKLQHMAGERTEWGTRP

Foldseek 3Di:
DVVVVVVVVVVQVVCVVVVNNPPVPPQAWDADPVHNQKIWGWDADPPGKIKIWIWGQAPVG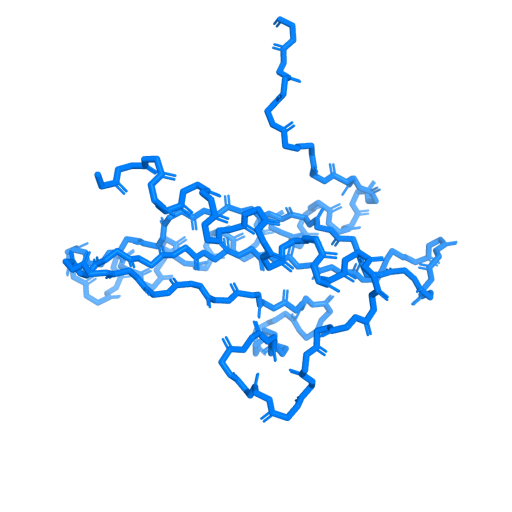NVDTATAFIDTQDPDDDPVVSVVVVVVRVVRSVVCSVVVHGDDDDDDD